Protein AF-A0A1J3FCZ7-F1 (afdb_monomer)

Structure (mmCIF, N/CA/C/O backbone):
data_AF-A0A1J3FCZ7-F1
#
_entry.id   AF-A0A1J3FCZ7-F1
#
loop_
_atom_site.group_PDB
_atom_site.id
_atom_site.type_symbol
_atom_site.label_atom_id
_atom_site.label_alt_id
_atom_site.label_comp_id
_atom_site.label_asym_id
_atom_site.label_entity_id
_atom_site.label_seq_id
_atom_site.pdbx_PDB_ins_code
_atom_site.Cartn_x
_atom_site.Cartn_y
_atom_site.Cartn_z
_atom_site.occupancy
_atom_site.B_iso_or_equiv
_atom_site.auth_seq_id
_atom_site.auth_comp_id
_atom_site.auth_asym_id
_atom_site.auth_atom_id
_atom_site.pdbx_PDB_model_num
ATOM 1 N N . LYS A 1 1 ? -9.840 -7.816 11.294 1.00 91.00 1 LYS A N 1
ATOM 2 C CA . LYS A 1 1 ? -11.192 -7.826 11.905 1.00 91.00 1 LYS A CA 1
ATOM 3 C C . LYS A 1 1 ? -12.122 -6.969 11.067 1.00 91.00 1 LYS A C 1
ATOM 5 O O . LYS A 1 1 ? -11.729 -5.877 10.659 1.00 91.00 1 LYS A O 1
ATOM 10 N N . ARG A 1 2 ? -13.340 -7.447 10.822 1.00 94.62 2 ARG A N 1
ATOM 11 C CA . ARG A 1 2 ? -14.373 -6.713 10.089 1.00 94.62 2 ARG A CA 1
ATOM 12 C C . ARG A 1 2 ? -14.641 -5.355 10.739 1.00 94.62 2 ARG A C 1
ATOM 14 O O . ARG A 1 2 ? -14.747 -5.248 11.956 1.00 94.62 2 ARG A O 1
ATOM 21 N N . GLY A 1 3 ? -14.791 -4.327 9.912 1.00 92.62 3 GLY A N 1
ATOM 22 C CA . GLY A 1 3 ? -15.135 -2.969 10.323 1.00 92.62 3 GLY A CA 1
ATOM 23 C C . GLY A 1 3 ? -13.942 -2.078 10.672 1.00 92.62 3 GLY A C 1
ATOM 24 O O . GLY A 1 3 ? -14.125 -0.861 10.710 1.00 92.62 3 GLY A O 1
ATOM 25 N N . LEU A 1 4 ? -12.746 -2.643 10.867 1.00 93.19 4 LEU A N 1
ATOM 26 C CA . LEU A 1 4 ? -11.528 -1.880 11.151 1.00 93.19 4 LEU A CA 1
ATOM 27 C C . LEU A 1 4 ? -10.845 -1.401 9.866 1.00 93.19 4 LEU A C 1
ATOM 29 O O . LEU A 1 4 ? -11.072 -1.945 8.782 1.00 93.19 4 LEU A O 1
ATOM 33 N N . VAL A 1 5 ? -10.022 -0.362 10.004 1.00 93.94 5 VAL A N 1
ATOM 34 C CA . VAL A 1 5 ? -9.218 0.196 8.914 1.00 93.94 5 VAL A CA 1
ATOM 35 C C . VAL A 1 5 ? -7.808 -0.365 9.012 1.00 93.94 5 VAL A C 1
ATOM 37 O O . VAL A 1 5 ? -7.207 -0.381 10.083 1.00 93.94 5 VAL A O 1
ATOM 40 N N . TYR A 1 6 ? -7.284 -0.816 7.883 1.00 95.50 6 TYR A N 1
ATOM 41 C CA . TYR A 1 6 ? -5.922 -1.306 7.745 1.00 95.50 6 TYR A CA 1
ATOM 42 C C . TYR A 1 6 ? -5.199 -0.475 6.693 1.00 95.50 6 TYR A C 1
ATOM 44 O O . TYR A 1 6 ? -5.822 0.056 5.778 1.00 95.50 6 TYR A O 1
ATOM 52 N N . SER A 1 7 ? -3.884 -0.384 6.825 1.00 95.81 7 SER A N 1
ATOM 53 C CA . SER A 1 7 ? -2.981 0.115 5.790 1.00 95.81 7 SER A CA 1
ATOM 54 C C . SER A 1 7 ? -2.099 -1.012 5.291 1.00 95.81 7 SER A C 1
ATOM 56 O O . SER A 1 7 ? -1.665 -1.848 6.084 1.00 95.81 7 SER A O 1
ATOM 58 N N . ILE A 1 8 ? -1.848 -1.018 3.988 1.00 97.06 8 ILE A N 1
ATOM 59 C CA . ILE A 1 8 ? -0.839 -1.846 3.337 1.00 97.06 8 ILE A CA 1
ATOM 60 C C . ILE A 1 8 ? 0.287 -0.907 2.924 1.00 97.06 8 ILE A C 1
ATOM 62 O O . ILE A 1 8 ? 0.044 0.010 2.137 1.00 97.06 8 ILE A O 1
ATOM 66 N N . THR A 1 9 ? 1.481 -1.136 3.461 1.00 97.38 9 THR A N 1
ATOM 67 C CA . THR A 1 9 ? 2.718 -0.474 3.037 1.00 97.38 9 THR A CA 1
ATOM 68 C C . THR A 1 9 ? 3.517 -1.446 2.183 1.00 97.38 9 THR A C 1
ATOM 70 O O . THR A 1 9 ? 3.594 -2.623 2.532 1.00 97.38 9 THR A O 1
ATOM 73 N N . PHE A 1 10 ? 4.097 -0.981 1.084 1.00 96.56 10 PHE A N 1
ATOM 74 C CA . PHE A 1 10 ? 4.987 -1.788 0.254 1.00 96.56 10 PHE A CA 1
ATOM 75 C C . PHE A 1 10 ? 5.923 -0.906 -0.571 1.00 96.56 10 PHE A C 1
ATOM 77 O O . PHE A 1 10 ? 5.581 0.230 -0.911 1.00 96.56 10 PHE A O 1
ATOM 84 N N . GLY A 1 11 ? 7.091 -1.453 -0.892 1.00 95.31 11 GLY A N 1
ATOM 85 C CA . GLY A 1 11 ? 7.991 -0.923 -1.903 1.00 95.31 11 GLY A CA 1
ATOM 86 C C . GLY A 1 11 ? 7.631 -1.480 -3.279 1.00 95.31 11 GLY A C 1
ATOM 87 O O . GLY A 1 11 ? 7.214 -2.636 -3.392 1.00 95.31 11 GLY A O 1
ATOM 88 N N . ALA A 1 12 ? 7.786 -0.669 -4.322 1.00 95.38 12 ALA A N 1
ATOM 89 C CA . ALA A 1 12 ? 7.583 -1.084 -5.701 1.00 95.38 12 ALA A CA 1
ATOM 90 C C . ALA A 1 12 ? 8.659 -0.510 -6.630 1.00 95.38 12 ALA A C 1
ATOM 92 O O . ALA A 1 12 ? 9.034 0.658 -6.533 1.00 95.38 12 ALA A O 1
ATOM 93 N N . THR A 1 13 ? 9.122 -1.331 -7.566 1.00 95.06 13 THR A N 1
ATOM 94 C CA . THR A 1 13 ? 9.941 -0.902 -8.708 1.00 95.06 13 THR A CA 1
ATOM 95 C C . THR A 1 13 ? 9.413 -1.543 -9.980 1.00 95.06 13 THR A C 1
ATOM 97 O O . THR A 1 13 ? 8.754 -2.579 -9.929 1.00 95.06 13 THR A O 1
ATOM 100 N N . ARG A 1 14 ? 9.682 -0.923 -11.126 1.00 92.88 14 ARG A N 1
ATOM 101 C CA . ARG A 1 14 ? 9.416 -1.503 -12.447 1.00 92.88 14 ARG A CA 1
ATOM 102 C C . ARG A 1 14 ? 10.696 -2.083 -13.023 1.00 92.88 14 ARG A C 1
ATOM 104 O O . ARG A 1 14 ? 11.774 -1.520 -12.838 1.00 92.88 14 ARG A O 1
ATOM 111 N N . THR A 1 15 ? 10.611 -3.201 -13.728 1.00 91.44 15 THR A N 1
ATOM 112 C CA . THR A 1 15 ? 11.802 -3.810 -14.345 1.00 91.44 15 THR A CA 1
ATOM 113 C C . THR A 1 15 ? 12.210 -3.138 -15.651 1.00 91.44 15 THR A C 1
ATOM 115 O O . THR A 1 15 ? 13.348 -3.304 -16.086 1.00 91.44 15 THR A O 1
ATOM 118 N N . CYS A 1 16 ? 11.304 -2.392 -16.285 1.00 87.69 16 CYS A N 1
ATOM 119 C CA . CYS A 1 16 ? 11.497 -1.831 -17.617 1.00 87.69 16 CYS A CA 1
ATOM 120 C C . CYS A 1 16 ? 11.221 -0.318 -17.655 1.00 87.69 16 CYS A C 1
ATOM 122 O O . CYS A 1 16 ? 10.703 0.267 -16.706 1.00 87.69 16 CYS A O 1
ATOM 124 N N . ALA A 1 17 ? 11.620 0.343 -18.746 1.00 84.06 17 ALA A N 1
ATOM 125 C CA . ALA A 1 17 ? 11.560 1.803 -18.871 1.00 84.06 17 ALA A CA 1
ATOM 126 C C . ALA A 1 17 ? 10.169 2.352 -19.250 1.00 84.06 17 ALA A C 1
ATOM 128 O O . ALA A 1 17 ? 9.970 3.568 -19.214 1.00 84.06 17 ALA A O 1
ATOM 129 N N . GLN A 1 18 ? 9.217 1.490 -19.622 1.00 83.31 18 GLN A N 1
ATOM 130 C CA . GLN A 1 18 ? 7.836 1.884 -19.916 1.00 83.31 18 GLN A CA 1
ATOM 131 C C . GLN A 1 18 ? 7.055 2.171 -18.636 1.00 83.31 18 GLN A C 1
ATOM 133 O O . GLN A 1 18 ? 7.374 1.628 -17.578 1.00 83.31 18 GLN A O 1
ATOM 138 N N . ASP A 1 19 ? 6.034 3.019 -18.728 1.00 85.00 19 ASP A N 1
ATOM 139 C CA . ASP A 1 19 ? 5.155 3.297 -17.595 1.00 85.00 19 ASP A CA 1
ATOM 140 C C . ASP A 1 19 ? 4.487 2.005 -17.119 1.00 85.00 19 ASP A C 1
ATOM 142 O O . ASP A 1 19 ? 3.887 1.256 -17.895 1.00 85.00 19 ASP A O 1
ATOM 146 N N . GLU A 1 20 ? 4.602 1.744 -15.822 1.00 88.94 20 GLU A N 1
ATOM 147 C CA . GLU A 1 20 ? 3.984 0.592 -15.189 1.00 88.94 20 GLU A CA 1
ATOM 148 C C . GLU A 1 20 ? 3.083 1.057 -14.060 1.00 88.94 20 GLU A C 1
ATOM 150 O O . GLU A 1 20 ? 3.423 1.957 -13.297 1.00 88.94 20 GLU A O 1
ATOM 155 N N . ASN A 1 21 ? 1.936 0.399 -13.941 1.00 92.38 21 ASN A N 1
ATOM 156 C CA . ASN A 1 21 ? 1.024 0.579 -12.829 1.00 92.38 21 ASN A CA 1
ATOM 157 C C . ASN A 1 21 ? 0.885 -0.740 -12.083 1.00 92.38 21 ASN A C 1
ATOM 159 O O . ASN A 1 21 ? 0.963 -1.823 -12.668 1.00 92.38 21 ASN A O 1
ATOM 163 N N . ILE A 1 22 ? 0.566 -0.647 -10.800 1.00 94.88 22 ILE A N 1
ATOM 164 C CA . ILE A 1 22 ? 0.098 -1.778 -10.021 1.00 94.88 22 ILE A CA 1
ATOM 165 C C . ILE A 1 22 ? -1.277 -1.498 -9.441 1.00 94.88 22 ILE A C 1
ATOM 167 O O . ILE A 1 22 ? -1.532 -0.463 -8.823 1.00 94.88 22 ILE A O 1
ATOM 171 N N . LYS A 1 23 ? -2.182 -2.460 -9.614 1.00 96.56 23 LYS A N 1
ATOM 172 C CA . LYS A 1 23 ? -3.494 -2.417 -8.986 1.00 96.56 23 LYS A CA 1
ATOM 173 C C . LYS A 1 23 ? -3.443 -3.148 -7.654 1.00 96.56 23 LYS A C 1
ATOM 175 O O . LYS A 1 23 ? -3.248 -4.361 -7.611 1.00 96.56 23 LYS A O 1
ATOM 180 N N . VAL A 1 24 ? -3.672 -2.419 -6.570 1.00 97.69 24 VAL A N 1
ATOM 181 C CA . VAL A 1 24 ? -3.855 -2.985 -5.233 1.00 97.69 24 VAL A CA 1
ATOM 182 C C . VAL A 1 24 ? -5.347 -3.068 -4.929 1.00 97.69 24 VAL A C 1
ATOM 184 O O . VAL A 1 24 ? -6.110 -2.144 -5.214 1.00 97.69 24 VAL A O 1
ATOM 187 N N . SER A 1 25 ? -5.807 -4.203 -4.406 1.00 98.00 25 SER A N 1
ATOM 188 C CA . SER A 1 25 ? -7.235 -4.411 -4.167 1.00 98.00 25 SER A CA 1
ATOM 189 C C . SER A 1 25 ? -7.543 -5.331 -2.995 1.00 98.00 25 SER A C 1
ATOM 191 O O . SER A 1 25 ? -6.783 -6.238 -2.655 1.00 98.00 25 SER A O 1
ATOM 193 N N . VAL A 1 26 ? -8.712 -5.095 -2.411 1.00 97.56 26 VAL A N 1
ATOM 194 C CA . VAL A 1 26 ? -9.432 -5.974 -1.487 1.00 97.56 26 VAL A CA 1
ATOM 195 C C . VAL A 1 26 ? -10.889 -6.078 -1.972 1.00 97.56 26 VAL A C 1
ATOM 197 O O . VAL A 1 26 ? -11.303 -5.296 -2.831 1.00 97.56 26 VAL A O 1
ATOM 200 N N . PRO A 1 27 ? -11.722 -7.002 -1.461 1.00 95.94 27 PRO A N 1
ATOM 201 C CA . PRO A 1 27 ? -13.127 -7.071 -1.859 1.00 95.94 27 PRO A CA 1
ATOM 202 C C . PRO A 1 27 ? -13.851 -5.718 -1.709 1.00 95.94 27 PRO A C 1
ATOM 204 O O . PRO A 1 27 ? -13.992 -5.192 -0.603 1.00 95.94 27 PRO A O 1
ATOM 207 N N . GLY A 1 28 ? -14.301 -5.157 -2.837 1.00 95.75 28 GLY A N 1
ATOM 208 C CA . GLY A 1 28 ? -15.052 -3.897 -2.910 1.00 95.75 28 GLY A CA 1
ATOM 209 C C . GLY A 1 28 ? -14.226 -2.603 -2.875 1.00 95.75 28 GLY A C 1
ATOM 210 O O . GLY A 1 28 ? -14.819 -1.533 -2.951 1.00 95.75 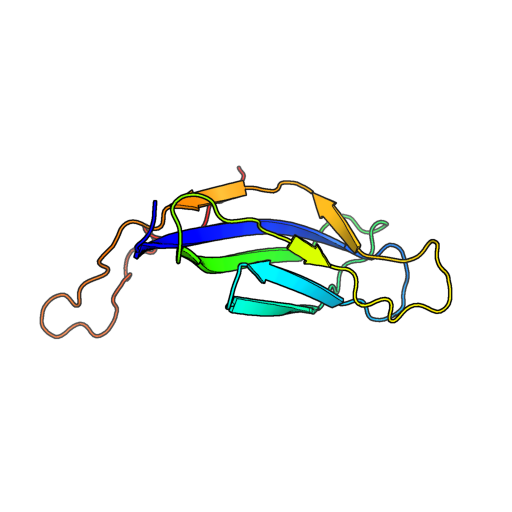28 GLY A O 1
ATOM 211 N N . GLN A 1 29 ? -12.894 -2.664 -2.766 1.00 97.50 29 GLN A N 1
ATOM 212 C CA . GLN A 1 29 ? -12.014 -1.485 -2.771 1.00 97.50 29 GLN A CA 1
ATOM 213 C C . GLN A 1 29 ? -10.760 -1.779 -3.599 1.00 97.50 29 GLN A C 1
ATOM 215 O O . GLN A 1 29 ? -10.108 -2.802 -3.403 1.00 97.50 29 GLN A O 1
ATOM 220 N N . ALA A 1 30 ? -10.394 -0.884 -4.509 1.00 97.56 30 ALA A N 1
ATOM 221 C CA . ALA A 1 30 ? -9.174 -1.009 -5.295 1.00 97.56 30 ALA A CA 1
ATOM 222 C C . ALA A 1 30 ? -8.588 0.368 -5.584 1.00 97.56 30 ALA A C 1
ATOM 224 O O . ALA A 1 30 ? -9.324 1.353 -5.620 1.00 97.56 30 ALA A O 1
ATOM 225 N N . ASN A 1 31 ? -7.283 0.411 -5.816 1.00 96.88 31 ASN A N 1
ATOM 226 C CA . ASN A 1 31 ? -6.601 1.579 -6.336 1.00 96.88 31 ASN A CA 1
ATOM 227 C C . ASN A 1 31 ? -5.546 1.153 -7.356 1.00 96.88 31 ASN A C 1
ATOM 229 O O . ASN A 1 31 ? -5.004 0.050 -7.269 1.00 96.88 31 ASN A O 1
ATOM 233 N N . GLU A 1 32 ? -5.264 2.028 -8.309 1.00 95.81 32 GLU A N 1
ATOM 234 C CA . GLU A 1 32 ? -4.190 1.853 -9.280 1.00 95.81 32 GLU A CA 1
ATOM 235 C C . GLU A 1 32 ? -3.102 2.878 -8.974 1.00 95.81 32 GLU A C 1
ATOM 237 O O . GLU A 1 32 ? -3.389 4.060 -8.782 1.00 95.81 32 GLU A O 1
ATOM 242 N N . LEU A 1 33 ? -1.873 2.396 -8.825 1.00 95.06 33 LEU A N 1
ATOM 243 C CA . LEU A 1 33 ? -0.730 3.178 -8.379 1.00 95.06 33 LEU A CA 1
ATOM 244 C C . LEU A 1 33 ? 0.333 3.139 -9.479 1.00 95.06 33 LEU A C 1
ATOM 246 O O . LEU A 1 33 ? 0.707 2.034 -9.883 1.00 95.06 33 LEU A O 1
ATOM 250 N N . PRO A 1 34 ? 0.800 4.295 -9.979 1.00 94.12 34 PRO A N 1
ATOM 251 C CA . PRO A 1 34 ? 1.906 4.323 -10.928 1.00 94.12 34 PRO A CA 1
ATOM 252 C C . PRO A 1 34 ? 3.188 3.844 -10.253 1.00 94.12 34 PRO A C 1
ATOM 254 O O . PRO A 1 34 ? 3.307 3.943 -9.041 1.00 94.12 34 PRO A O 1
ATOM 257 N N . ILE A 1 35 ? 4.144 3.334 -11.021 1.00 93.81 35 ILE A N 1
ATOM 258 C CA . ILE A 1 35 ? 5.483 2.984 -10.547 1.00 93.81 35 ILE A CA 1
ATOM 259 C C . ILE A 1 35 ? 6.490 3.742 -11.400 1.00 93.81 35 ILE A C 1
ATOM 261 O O . ILE A 1 35 ? 6.581 3.547 -12.611 1.00 93.81 35 ILE A O 1
ATOM 265 N N . GLN A 1 36 ? 7.245 4.628 -10.765 1.00 91.00 36 GLN A N 1
ATOM 266 C CA . GLN A 1 36 ? 8.167 5.537 -11.438 1.00 91.00 36 GLN A CA 1
ATOM 267 C C . GLN A 1 36 ? 9.591 4.978 -11.444 1.00 91.00 36 GLN A C 1
ATOM 269 O O . GLN A 1 36 ? 10.298 5.078 -12.455 1.00 91.00 36 GLN A O 1
ATOM 274 N N . THR A 1 37 ? 9.995 4.343 -10.345 1.00 91.69 37 THR A N 1
ATOM 275 C CA . THR A 1 37 ? 11.376 3.906 -10.119 1.00 91.69 37 THR A CA 1
ATOM 276 C C . THR A 1 37 ? 11.696 2.572 -10.800 1.00 91.69 37 THR A C 1
ATOM 278 O O . THR A 1 37 ? 11.004 1.574 -10.598 1.00 91.69 37 THR A O 1
ATOM 281 N N . VAL A 1 38 ? 12.763 2.540 -11.607 1.00 91.75 38 VAL A N 1
ATOM 282 C CA . VAL A 1 38 ? 13.244 1.333 -12.309 1.00 91.75 38 VAL A CA 1
ATOM 283 C C . VAL A 1 38 ? 14.184 0.527 -11.401 1.00 91.75 38 VAL A C 1
ATOM 285 O O . VAL A 1 38 ? 15.043 1.111 -10.749 1.00 91.75 38 VAL A O 1
ATOM 288 N N . PHE A 1 39 ? 14.082 -0.804 -11.389 1.00 82.81 39 PHE A N 1
ATOM 289 C CA . PHE A 1 39 ? 14.822 -1.720 -10.497 1.00 82.81 39 PHE A CA 1
ATOM 290 C C . PHE A 1 39 ? 16.362 -1.591 -10.533 1.00 82.81 39 PHE A C 1
ATOM 292 O O . PHE A 1 39 ? 17.039 -1.997 -9.598 1.00 82.81 39 PHE A O 1
ATOM 299 N N . SER A 1 40 ? 16.944 -1.000 -11.577 1.00 80.06 40 SER A N 1
ATOM 300 C CA . SER A 1 40 ? 18.390 -0.743 -11.663 1.00 80.06 40 SER A CA 1
ATOM 301 C C . SER A 1 40 ? 18.845 0.555 -10.985 1.00 80.06 40 SER A C 1
ATOM 303 O O . SER A 1 40 ? 20.012 0.923 -11.110 1.00 80.06 40 SER A O 1
ATOM 305 N N . SER A 1 41 ? 17.929 1.306 -10.377 1.00 70.19 41 SER A N 1
ATOM 306 C CA . SER A 1 41 ? 18.235 2.554 -9.677 1.00 70.19 41 SER A CA 1
ATOM 307 C C . SER A 1 41 ? 18.408 2.313 -8.179 1.00 70.19 41 SER A C 1
ATOM 309 O O . SER A 1 41 ? 17.825 1.383 -7.624 1.00 70.19 41 SER A O 1
ATOM 311 N N . ASP A 1 42 ? 19.209 3.153 -7.521 1.00 70.25 42 ASP A N 1
ATOM 312 C CA . ASP A 1 42 ? 19.384 3.125 -6.067 1.00 70.25 42 ASP A CA 1
ATOM 313 C C . ASP A 1 42 ? 18.106 3.652 -5.376 1.00 70.25 42 ASP A C 1
ATOM 315 O O . ASP A 1 42 ? 18.060 4.788 -4.904 1.00 70.25 42 ASP A O 1
ATOM 319 N N . GLY A 1 43 ? 17.027 2.860 -5.372 1.00 80.69 43 GLY A N 1
ATOM 320 C CA . GLY A 1 43 ? 15.767 3.216 -4.719 1.00 80.69 43 GLY A CA 1
ATOM 321 C C . GLY A 1 43 ? 14.545 2.411 -5.168 1.00 80.69 43 GLY A C 1
ATOM 322 O O . GLY A 1 43 ? 14.614 1.528 -6.019 1.00 80.69 43 GLY A O 1
ATOM 323 N N . GLY A 1 44 ? 13.395 2.746 -4.582 1.00 87.81 44 GLY A N 1
ATOM 324 C CA . GLY A 1 44 ? 12.088 2.214 -4.955 1.00 87.81 44 GLY A CA 1
ATOM 325 C C . GLY A 1 44 ? 10.967 3.149 -4.518 1.00 87.81 44 GLY A C 1
ATOM 326 O O . GLY A 1 44 ? 11.110 3.900 -3.549 1.00 87.81 44 GLY A O 1
ATOM 327 N N . ASP A 1 45 ? 9.840 3.100 -5.220 1.00 93.44 45 ASP A N 1
ATOM 328 C CA . ASP A 1 45 ? 8.655 3.839 -4.805 1.00 93.44 45 ASP A CA 1
ATOM 329 C C . ASP A 1 45 ? 8.104 3.211 -3.524 1.00 93.44 45 ASP A C 1
ATOM 331 O O . ASP A 1 45 ? 7.993 1.990 -3.419 1.00 93.44 45 ASP A O 1
ATOM 335 N N . THR A 1 46 ? 7.717 4.036 -2.554 1.00 94.25 46 THR A N 1
ATOM 336 C CA . THR A 1 46 ? 7.066 3.558 -1.330 1.00 94.25 46 THR A CA 1
ATOM 337 C C . THR A 1 46 ? 5.606 3.973 -1.329 1.00 94.25 46 THR A C 1
ATOM 339 O O . THR A 1 46 ? 5.285 5.161 -1.357 1.00 94.25 46 THR A O 1
ATOM 342 N N . TYR A 1 47 ? 4.714 2.988 -1.250 1.00 95.94 47 TYR A N 1
ATOM 343 C CA . TYR A 1 47 ? 3.274 3.203 -1.227 1.00 95.94 47 TYR A CA 1
ATOM 344 C C . TYR A 1 47 ? 2.673 2.812 0.114 1.00 95.94 47 TYR A C 1
ATOM 346 O O . TYR A 1 47 ? 3.066 1.828 0.738 1.00 95.94 47 TYR A O 1
ATOM 354 N N . ALA A 1 48 ? 1.657 3.570 0.522 1.00 95.69 48 ALA A N 1
ATOM 355 C CA . ALA A 1 48 ? 0.771 3.226 1.619 1.00 95.69 48 ALA A CA 1
ATOM 356 C C . ALA A 1 48 ? -0.683 3.414 1.179 1.00 95.69 48 ALA A C 1
A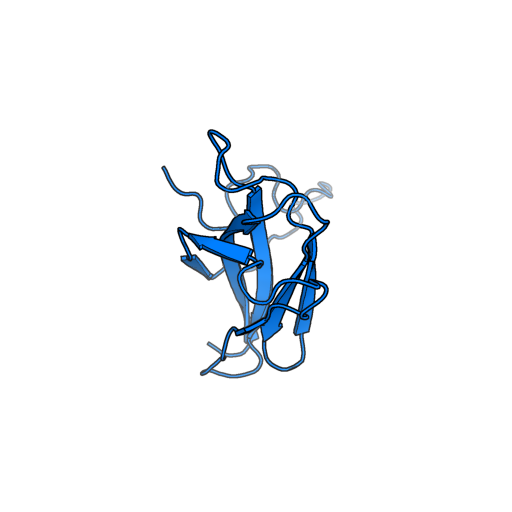TOM 358 O O . ALA A 1 48 ? -1.104 4.520 0.841 1.00 95.69 48 ALA A O 1
ATOM 359 N N . TRP A 1 49 ? -1.463 2.335 1.201 1.00 96.62 49 TRP A N 1
ATOM 360 C CA . TRP A 1 49 ? -2.877 2.358 0.831 1.00 96.62 49 TRP A CA 1
ATOM 361 C C . TRP A 1 49 ? -3.746 1.829 1.968 1.00 96.62 49 TRP A C 1
ATOM 363 O O . TRP A 1 49 ? -3.490 0.754 2.512 1.00 96.62 49 TRP A O 1
ATOM 373 N N . ALA A 1 50 ? -4.774 2.592 2.341 1.00 95.06 50 ALA A N 1
ATOM 374 C CA . ALA A 1 50 ? -5.687 2.236 3.418 1.00 95.06 50 ALA A CA 1
ATOM 375 C C . ALA A 1 50 ? -7.006 1.668 2.882 1.00 95.06 50 ALA A C 1
ATOM 377 O O . ALA A 1 50 ? -7.568 2.182 1.917 1.00 95.06 50 ALA A O 1
ATOM 378 N N . PHE A 1 51 ? -7.530 0.644 3.555 1.00 95.62 51 PHE A N 1
ATOM 379 C CA . PHE A 1 51 ? -8.818 0.032 3.245 1.00 95.62 51 PHE A CA 1
ATOM 380 C C . PHE A 1 51 ? -9.586 -0.316 4.523 1.00 95.62 51 PHE A C 1
ATOM 382 O O . PHE A 1 51 ? -9.006 -0.600 5.574 1.00 95.62 51 PHE A O 1
ATOM 389 N N . LYS A 1 52 ? -10.919 -0.336 4.437 1.00 95.25 52 LYS A N 1
ATOM 390 C CA . LYS A 1 52 ? -11.779 -0.842 5.516 1.00 95.25 52 LYS A CA 1
ATOM 391 C C . LYS A 1 52 ? -12.070 -2.324 5.299 1.00 95.25 52 LYS A C 1
ATOM 393 O O . LYS A 1 52 ? -12.579 -2.699 4.246 1.00 95.25 52 LYS A O 1
ATOM 398 N N . ALA A 1 53 ? -11.793 -3.173 6.284 1.00 95.75 53 ALA A N 1
ATOM 399 C CA . ALA A 1 53 ? -12.063 -4.605 6.183 1.00 95.75 53 ALA A CA 1
ATOM 400 C C . ALA A 1 53 ? -13.578 -4.888 6.205 1.00 95.75 53 ALA A C 1
ATOM 402 O O . ALA A 1 53 ? -14.270 -4.553 7.169 1.00 95.75 53 ALA A O 1
ATOM 403 N N . THR A 1 54 ? -14.102 -5.529 5.159 1.00 95.31 54 THR A N 1
ATOM 404 C CA . THR A 1 54 ? -15.526 -5.908 5.040 1.00 95.31 54 THR A CA 1
ATOM 405 C C . THR A 1 54 ? -15.835 -7.277 5.659 1.00 95.31 54 THR A C 1
ATOM 407 O O . THR A 1 54 ? -16.988 -7.574 5.973 1.00 95.31 54 THR A O 1
ATOM 410 N N . SER A 1 55 ? -14.804 -8.082 5.912 1.00 96.44 55 SER A N 1
ATOM 411 C CA . SER A 1 55 ? -14.851 -9.423 6.502 1.00 96.44 55 SER A CA 1
ATOM 412 C C . SER A 1 55 ? -13.685 -9.622 7.477 1.00 96.44 55 SER A C 1
ATOM 414 O O . SER A 1 55 ? -12.749 -8.822 7.525 1.00 96.44 55 SER A O 1
ATOM 416 N N . ASP A 1 56 ? -13.736 -10.686 8.281 1.00 95.56 56 ASP A N 1
ATOM 417 C CA . ASP A 1 56 ? -12.624 -11.041 9.175 1.00 95.56 56 ASP A CA 1
ATOM 418 C C . ASP A 1 56 ? -11.431 -11.648 8.429 1.00 95.56 56 ASP A C 1
ATOM 420 O O . ASP A 1 56 ? -10.296 -11.497 8.877 1.00 95.56 56 ASP A O 1
ATOM 424 N N . LEU A 1 57 ? -11.682 -12.240 7.259 1.00 95.62 57 LEU A N 1
ATOM 425 C CA . LEU A 1 57 ? -10.673 -12.685 6.304 1.00 95.62 57 LEU A CA 1
ATOM 426 C C . LEU A 1 57 ? -10.730 -11.805 5.055 1.00 95.62 57 LEU A C 1
ATOM 428 O O . LEU A 1 57 ? -11.732 -11.822 4.340 1.00 95.62 57 LEU A O 1
ATOM 432 N N . VAL A 1 58 ? -9.660 -11.065 4.777 1.00 95.69 58 VAL A N 1
ATOM 433 C CA . VAL A 1 58 ? -9.545 -10.199 3.599 1.00 95.69 58 VAL A CA 1
ATOM 434 C C . VAL A 1 58 ? -8.375 -10.672 2.748 1.00 95.69 58 VAL A C 1
ATOM 436 O O . VAL A 1 58 ? -7.251 -10.761 3.235 1.00 95.69 58 VAL A O 1
ATOM 439 N N . LYS A 1 59 ? -8.630 -10.950 1.466 1.00 96.62 59 LYS A N 1
ATOM 440 C CA . LYS A 1 59 ? -7.573 -11.209 0.487 1.00 96.62 59 LYS A CA 1
ATOM 441 C C . LYS A 1 59 ? -7.112 -9.884 -0.113 1.00 96.62 59 LYS A C 1
ATOM 443 O O . LYS A 1 59 ? -7.881 -9.234 -0.819 1.00 96.62 59 LYS A O 1
ATOM 448 N N . VAL A 1 60 ? -5.863 -9.520 0.150 1.00 97.00 60 VAL A N 1
ATOM 449 C CA . VAL A 1 60 ? -5.174 -8.430 -0.548 1.00 97.00 60 VAL A CA 1
ATOM 450 C C . VAL A 1 60 ? -4.609 -8.986 -1.850 1.00 97.00 60 VAL A C 1
ATOM 452 O O . VAL A 1 60 ? -3.980 -10.042 -1.850 1.00 97.00 60 VAL A O 1
ATOM 455 N N . THR A 1 61 ? -4.867 -8.307 -2.963 1.00 97.81 61 THR A N 1
ATOM 456 C CA . THR A 1 61 ? -4.365 -8.698 -4.282 1.00 97.81 61 THR A CA 1
ATOM 457 C C . THR A 1 61 ? -3.604 -7.539 -4.897 1.00 97.81 61 THR A C 1
ATOM 459 O O . THR A 1 61 ? -4.176 -6.471 -5.121 1.00 97.81 61 THR A O 1
ATOM 462 N N . PHE A 1 62 ? -2.335 -7.789 -5.193 1.00 97.44 62 PHE A N 1
ATOM 463 C CA . PHE A 1 62 ? -1.528 -6.989 -6.097 1.00 97.44 62 PHE A CA 1
ATOM 464 C C . PHE A 1 62 ? -1.668 -7.579 -7.497 1.00 97.44 62 PHE A C 1
ATOM 466 O O . PHE A 1 62 ? -1.481 -8.780 -7.688 1.00 97.44 62 PHE A O 1
ATOM 473 N N . HIS A 1 63 ? -2.058 -6.757 -8.459 1.00 95.38 63 HIS A N 1
ATOM 474 C CA . HIS A 1 63 ? -2.328 -7.185 -9.820 1.00 95.38 63 HIS A CA 1
ATOM 475 C C . HIS A 1 63 ? -1.546 -6.308 -10.791 1.00 95.38 63 HIS A C 1
ATOM 477 O O . HIS A 1 63 ? -1.722 -5.089 -10.794 1.00 95.38 63 HIS A O 1
ATOM 483 N N . ASN A 1 64 ? -0.702 -6.938 -11.611 1.00 92.69 64 ASN A N 1
ATOM 484 C CA . ASN A 1 64 ? -0.135 -6.301 -12.792 1.00 92.69 64 ASN A CA 1
ATOM 485 C C . ASN A 1 64 ? -1.234 -6.251 -13.876 1.00 92.69 64 ASN A C 1
ATOM 487 O O . ASN A 1 64 ? -1.656 -7.321 -14.322 1.00 92.69 64 ASN A O 1
ATOM 491 N N . PRO A 1 65 ? -1.705 -5.059 -14.294 1.00 88.06 65 PRO A N 1
ATOM 492 C CA . PRO A 1 65 ? -2.716 -4.919 -15.341 1.00 88.06 65 PRO A CA 1
ATOM 493 C C . PRO A 1 65 ? -2.231 -5.351 -16.737 1.00 88.06 65 PRO A C 1
ATOM 495 O O . PRO A 1 65 ? -3.052 -5.452 -17.644 1.00 88.06 65 PRO A O 1
ATOM 498 N N . GLY A 1 66 ? -0.937 -5.644 -16.916 1.00 78.88 66 GLY A N 1
ATOM 499 C CA . GLY A 1 66 ? -0.398 -6.213 -18.153 1.00 78.88 66 GLY A CA 1
ATOM 500 C C . GLY A 1 66 ? -0.295 -5.199 -19.290 1.00 78.88 66 GLY A C 1
ATOM 501 O O . GLY A 1 66 ? -0.595 -5.527 -20.433 1.00 78.88 66 GLY A O 1
ATOM 502 N N . VAL A 1 67 ? 0.111 -3.965 -18.978 1.00 69.81 67 VAL A N 1
ATOM 503 C CA . VAL A 1 67 ? 0.265 -2.870 -19.961 1.00 69.81 67 VAL A CA 1
ATOM 504 C C . VAL A 1 67 ? 1.503 -3.078 -20.856 1.00 69.81 67 VAL A C 1
ATOM 506 O O . VAL A 1 67 ? 1.708 -2.346 -21.818 1.00 69.81 67 VAL A O 1
ATOM 509 N N . GLN A 1 68 ? 2.33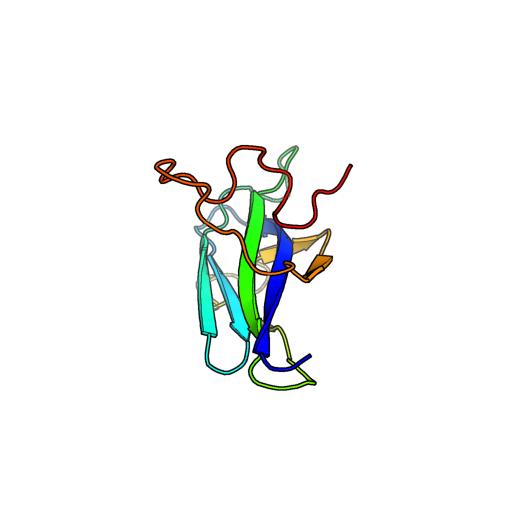9 -4.078 -20.559 1.00 75.62 68 GLN A N 1
ATOM 510 C CA . GLN A 1 68 ? 3.659 -4.254 -21.161 1.00 75.62 68 GLN A CA 1
ATOM 511 C C . GLN A 1 68 ? 3.636 -5.150 -22.413 1.00 75.62 68 GLN A C 1
ATOM 513 O O . GLN A 1 68 ? 2.947 -6.169 -22.454 1.00 75.62 68 GLN A O 1
ATOM 518 N N . GLU A 1 69 ? 4.444 -4.801 -23.421 1.00 76.88 69 GLU A N 1
ATOM 519 C CA . GLU A 1 69 ? 4.657 -5.630 -24.622 1.00 76.88 69 GLU A CA 1
ATOM 520 C C . GLU A 1 69 ? 5.510 -6.875 -24.324 1.00 76.88 69 GLU A C 1
ATOM 522 O O . GLU A 1 69 ? 5.227 -7.969 -24.821 1.00 76.88 69 GLU A O 1
ATOM 527 N N . ASP A 1 70 ? 6.542 -6.716 -23.490 1.00 83.12 70 ASP A N 1
ATOM 528 C CA . ASP A 1 70 ? 7.402 -7.804 -23.028 1.00 83.12 70 ASP A CA 1
ATOM 529 C C . ASP A 1 70 ? 6.841 -8.410 -21.733 1.00 83.12 70 ASP A C 1
ATOM 531 O O . ASP A 1 70 ? 6.650 -7.727 -20.728 1.00 83.12 70 ASP A O 1
ATOM 535 N N . ARG A 1 71 ? 6.605 -9.726 -21.746 1.00 80.81 71 ARG A N 1
ATOM 536 C CA . ARG A 1 71 ? 6.057 -10.487 -20.610 1.00 80.81 71 ARG A CA 1
ATOM 537 C C . ARG A 1 71 ? 7.031 -10.645 -19.444 1.00 80.81 71 ARG A C 1
ATOM 539 O O . ARG A 1 71 ? 6.624 -11.121 -18.388 1.00 80.81 71 ARG A O 1
ATOM 546 N N . THR A 1 72 ? 8.304 -10.324 -19.650 1.00 83.75 72 THR A N 1
ATOM 547 C CA . THR A 1 72 ? 9.312 -10.283 -18.589 1.00 83.75 72 THR A CA 1
ATOM 548 C C . THR A 1 72 ? 9.277 -8.965 -17.817 1.00 83.75 72 THR A C 1
ATOM 550 O O . THR A 1 72 ? 9.820 -8.909 -16.715 1.00 83.75 72 THR A O 1
ATOM 553 N N . CYS A 1 73 ? 8.605 -7.939 -18.354 1.00 87.75 73 CYS A N 1
ATOM 554 C CA . CYS A 1 73 ? 8.421 -6.664 -17.681 1.00 87.75 73 CYS A CA 1
ATOM 555 C C . CYS A 1 73 ? 7.268 -6.706 -16.675 1.00 87.75 73 CYS A C 1
ATOM 557 O O . CYS A 1 73 ? 6.241 -7.359 -16.891 1.00 87.75 73 CYS A O 1
ATOM 559 N N . GLY A 1 74 ? 7.419 -5.972 -15.580 1.00 90.56 74 GLY A N 1
ATOM 560 C CA . GLY A 1 74 ? 6.355 -5.774 -14.619 1.00 90.56 74 GLY A CA 1
ATOM 561 C C . GLY A 1 74 ? 6.844 -5.291 -13.257 1.00 90.56 74 GLY A C 1
ATOM 562 O O . GLY A 1 74 ? 8.047 -5.143 -13.013 1.00 90.56 74 GLY A O 1
ATOM 563 N N . PRO A 1 75 ? 5.890 -5.088 -12.336 1.00 93.81 75 PRO A N 1
ATOM 564 C CA . PRO A 1 75 ? 6.193 -4.579 -11.01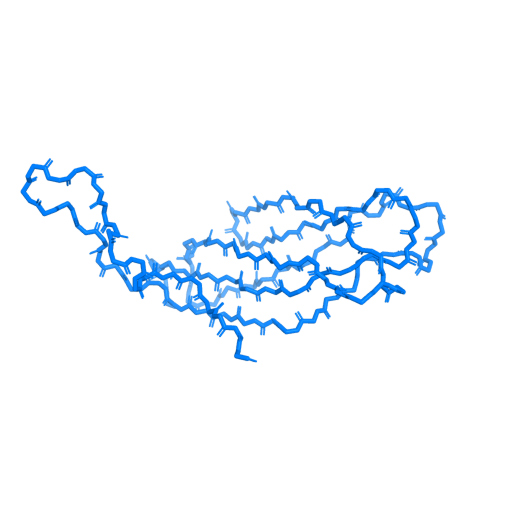8 1.00 93.81 75 PRO A CA 1
ATOM 565 C C . PRO A 1 75 ? 6.908 -5.635 -10.174 1.00 93.81 75 PRO A C 1
ATOM 567 O O . PRO A 1 75 ? 6.437 -6.767 -10.033 1.00 93.81 75 PRO A O 1
ATOM 570 N N . LEU A 1 76 ? 7.997 -5.230 -9.533 1.00 93.06 76 LEU A N 1
ATOM 571 C CA . LEU A 1 76 ? 8.622 -5.937 -8.424 1.00 93.06 76 LEU A CA 1
ATOM 572 C C . LEU A 1 76 ? 8.169 -5.303 -7.117 1.00 93.06 76 LEU A C 1
ATOM 574 O O . LEU A 1 76 ? 8.172 -4.080 -6.977 1.00 93.06 76 LEU A O 1
ATOM 578 N N . LEU A 1 77 ? 7.792 -6.146 -6.161 1.00 94.62 77 LEU A N 1
ATOM 579 C CA . LEU A 1 77 ? 7.345 -5.720 -4.842 1.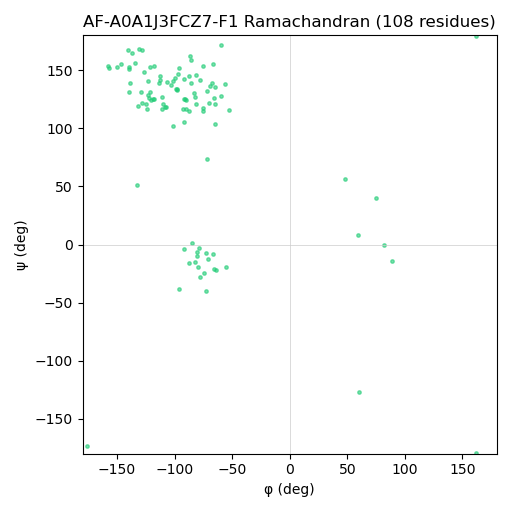00 94.62 77 LEU A CA 1
ATOM 580 C C . LEU A 1 77 ? 8.334 -6.171 -3.786 1.00 94.62 77 LEU A C 1
ATOM 582 O O . LEU A 1 77 ? 8.787 -7.314 -3.808 1.00 94.62 77 LEU A O 1
ATOM 586 N N . ASP A 1 78 ? 8.587 -5.287 -2.833 1.00 91.75 78 ASP A N 1
ATOM 587 C CA . ASP A 1 78 ? 9.400 -5.574 -1.659 1.00 91.75 78 ASP A CA 1
ATOM 588 C C . ASP A 1 78 ? 8.742 -4.990 -0.400 1.00 91.75 78 ASP A C 1
ATOM 590 O O . ASP A 1 78 ? 7.819 -4.173 -0.485 1.00 91.75 78 ASP A O 1
ATOM 594 N N . VAL A 1 79 ? 9.199 -5.431 0.774 1.00 91.50 79 VAL A N 1
ATOM 595 C CA . VAL A 1 79 ? 8.855 -4.879 2.094 1.00 91.50 79 VAL A CA 1
ATOM 596 C C . VAL A 1 79 ? 7.347 -4.677 2.293 1.00 91.50 79 VAL A C 1
ATOM 598 O O . VAL A 1 79 ? 6.860 -3.588 2.585 1.00 91.50 79 VAL A O 1
ATOM 601 N N . VAL A 1 80 ? 6.562 -5.744 2.125 1.00 95.81 80 VAL A N 1
ATOM 602 C CA . VAL A 1 80 ? 5.102 -5.685 2.305 1.00 95.81 80 VAL A CA 1
ATOM 603 C C . VAL A 1 80 ? 4.738 -5.786 3.788 1.00 95.81 80 VAL A C 1
ATOM 605 O O . VAL A 1 80 ? 5.003 -6.796 4.437 1.00 95.81 80 VAL A O 1
ATOM 608 N N . ALA A 1 81 ? 4.058 -4.769 4.315 1.00 96.69 81 ALA A N 1
ATOM 609 C CA . ALA A 1 81 ? 3.516 -4.752 5.671 1.00 96.69 81 ALA A CA 1
ATOM 610 C C . ALA A 1 81 ? 2.025 -4.413 5.683 1.00 96.69 81 ALA A C 1
ATOM 612 O O . ALA A 1 81 ? 1.530 -3.625 4.880 1.00 96.69 81 ALA A O 1
ATOM 613 N N . ILE A 1 82 ? 1.310 -4.980 6.655 1.00 95.69 82 ILE A N 1
ATOM 614 C CA . ILE A 1 82 ? -0.084 -4.642 6.943 1.00 95.69 82 ILE A CA 1
ATOM 615 C C . ILE A 1 82 ? -0.167 -4.175 8.393 1.00 95.69 82 ILE A C 1
ATOM 617 O O . ILE A 1 82 ? 0.253 -4.887 9.303 1.00 95.69 82 ILE A O 1
ATOM 621 N N . LYS A 1 83 ? -0.734 -2.987 8.614 1.00 95.19 83 LYS A N 1
ATOM 622 C CA . LYS A 1 83 ? -0.901 -2.391 9.946 1.00 95.19 83 LYS A CA 1
ATOM 623 C C . LYS A 1 83 ? -2.339 -1.940 10.151 1.00 95.19 83 LYS A C 1
ATOM 625 O O . LYS A 1 83 ? -2.904 -1.241 9.310 1.00 95.19 83 LYS A O 1
ATOM 630 N N . GLU A 1 84 ? -2.922 -2.319 11.283 1.00 94.38 84 GLU A N 1
ATOM 631 C CA . GLU A 1 84 ? -4.202 -1.772 11.734 1.00 94.38 84 GLU A CA 1
ATOM 632 C C . GLU A 1 84 ? -4.048 -0.280 12.057 1.00 94.38 84 GLU A C 1
ATOM 634 O O . GLU A 1 84 ? -3.177 0.106 12.837 1.00 94.38 84 GLU A O 1
ATOM 639 N N . ILE A 1 85 ? -4.894 0.562 11.461 1.00 90.56 85 ILE A N 1
ATOM 640 C CA . ILE A 1 85 ? -4.983 1.980 11.809 1.00 90.56 85 ILE A CA 1
ATOM 641 C C . ILE A 1 85 ? -6.062 2.106 12.879 1.00 90.56 85 ILE A C 1
ATOM 643 O O . ILE A 1 85 ? -7.256 2.009 12.588 1.00 90.56 85 ILE A O 1
ATOM 647 N N . LEU A 1 86 ? -5.632 2.318 14.121 1.00 80.56 86 LEU A N 1
ATOM 648 C CA . LEU A 1 86 ? -6.531 2.447 15.263 1.00 80.56 86 LEU A CA 1
ATOM 649 C C . LEU A 1 86 ? -7.409 3.709 15.123 1.00 80.56 86 LEU A C 1
ATOM 651 O O . LEU A 1 86 ? -6.877 4.819 15.049 1.00 80.56 86 LEU A O 1
ATOM 655 N N . PRO A 1 87 ? -8.749 3.575 15.094 1.00 69.88 87 PRO A N 1
ATOM 656 C CA . PRO A 1 87 ? -9.655 4.713 15.135 1.00 69.88 87 PRO A CA 1
ATOM 657 C C . PRO A 1 87 ? -9.977 5.166 16.577 1.00 69.88 87 PRO A C 1
ATOM 659 O O . PRO A 1 87 ? -9.895 4.359 17.502 1.00 69.88 87 PRO A O 1
ATOM 662 N N . PRO A 1 88 ? -10.485 6.403 16.771 1.00 63.41 88 PRO A N 1
ATOM 663 C CA . PRO A 1 88 ? -10.658 7.453 15.768 1.00 63.41 88 PRO A CA 1
ATOM 664 C C . PRO A 1 88 ? -9.626 8.570 15.937 1.00 63.41 88 PRO A C 1
ATOM 666 O O . PRO A 1 88 ? -9.422 9.079 17.038 1.00 63.41 88 PRO A O 1
ATOM 669 N N . LEU A 1 89 ? -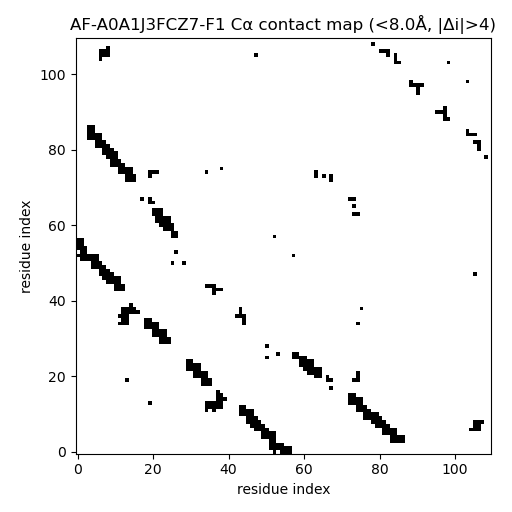9.108 9.056 14.810 1.00 69.06 89 LEU A N 1
ATOM 670 C CA . LEU A 1 89 ? -8.614 10.423 14.737 1.00 69.06 89 LEU A CA 1
ATOM 671 C C . LEU A 1 89 ? -9.807 11.369 14.936 1.00 69.06 89 LEU A C 1
ATOM 673 O O . LEU A 1 89 ? -10.670 11.495 14.060 1.00 69.06 89 LEU A O 1
ATOM 677 N N . ARG A 1 90 ? -9.915 11.959 16.125 1.00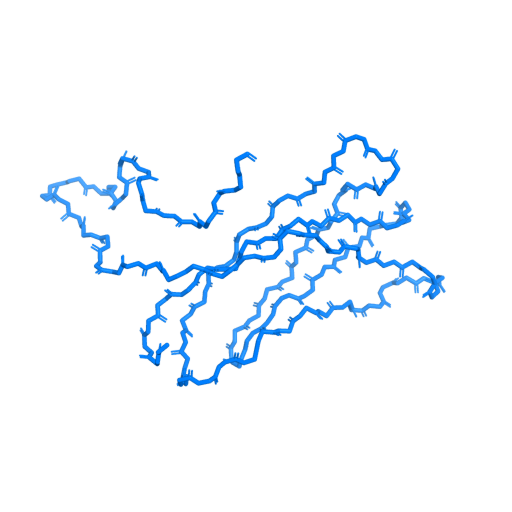 69.94 90 ARG A N 1
ATOM 678 C CA . ARG A 1 90 ? -10.988 12.895 16.481 1.00 69.94 90 ARG A CA 1
ATOM 679 C C . ARG A 1 90 ? -10.491 14.321 16.295 1.00 69.94 90 ARG A C 1
ATOM 681 O O . ARG A 1 90 ? -9.322 14.603 16.529 1.00 69.94 90 ARG A O 1
ATOM 688 N N . TYR A 1 91 ? -11.391 15.218 15.907 1.00 75.62 91 TYR A N 1
ATOM 689 C CA . TYR A 1 91 ? -11.118 16.647 16.019 1.00 75.62 91 TYR A CA 1
ATOM 690 C C . TYR A 1 91 ? -10.980 17.012 17.503 1.00 75.62 91 TYR A C 1
ATOM 692 O O . TYR A 1 91 ? -11.779 16.552 18.324 1.00 75.62 91 TYR A O 1
ATOM 700 N N . SER A 1 92 ? -9.974 17.815 17.849 1.00 75.06 92 SER A N 1
ATOM 701 C CA . SER A 1 92 ? -9.801 18.344 19.203 1.00 75.06 92 SER A CA 1
ATOM 702 C C . SER A 1 92 ? -10.279 19.796 19.247 1.00 75.06 92 SER A C 1
ATOM 704 O O . SER A 1 92 ? -9.570 20.699 18.799 1.00 75.06 92 SER A O 1
ATOM 706 N N . GLY A 1 93 ? -11.482 20.027 19.777 1.00 79.88 93 GLY A N 1
ATOM 707 C CA . GLY A 1 93 ? -12.058 21.373 19.856 1.00 79.88 93 GLY A CA 1
ATOM 708 C C . GLY A 1 93 ? -12.220 22.010 18.472 1.00 79.88 93 GLY A C 1
ATOM 709 O O . GLY A 1 93 ? -12.809 21.402 17.582 1.00 79.88 93 GLY A O 1
ATOM 710 N N . GLU A 1 94 ? -11.677 23.216 18.294 1.00 83.31 94 GLU A N 1
ATOM 711 C CA . GLU A 1 94 ? -11.738 23.983 17.037 1.00 83.31 94 GLU A CA 1
ATOM 712 C C . GLU A 1 94 ? -10.695 23.548 15.988 1.00 83.31 94 GLU A C 1
ATOM 714 O O . GLU A 1 94 ? -10.717 24.022 14.853 1.00 83.31 94 GLU A O 1
ATOM 719 N N . ASN A 1 95 ? -9.770 22.643 16.331 1.00 82.69 95 ASN A N 1
ATOM 720 C CA . ASN A 1 95 ? -8.735 22.206 15.400 1.00 82.69 95 ASN A CA 1
ATOM 721 C C . ASN A 1 95 ? -9.308 21.248 14.343 1.00 82.69 95 ASN A C 1
ATOM 723 O O . ASN A 1 95 ? -9.738 20.135 14.656 1.00 82.69 95 ASN A O 1
ATOM 727 N N . LEU A 1 96 ? -9.249 21.663 13.074 1.00 87.88 96 LEU A N 1
ATOM 728 C CA . LEU A 1 96 ? -9.677 20.872 11.916 1.00 87.88 96 LEU A CA 1
ATOM 729 C C . LEU A 1 96 ? -8.647 19.810 11.485 1.00 87.88 96 LEU A C 1
ATOM 731 O O . LEU A 1 96 ? -8.905 19.029 10.568 1.00 87.88 96 LEU A O 1
ATOM 735 N N . VAL A 1 97 ? -7.485 19.739 12.135 1.00 87.00 97 VAL A N 1
ATOM 736 C CA . VAL A 1 97 ? -6.484 18.697 11.898 1.00 87.00 97 VAL A CA 1
ATOM 737 C C . VAL A 1 97 ? -6.739 17.515 12.828 1.00 87.00 97 VAL A C 1
ATOM 739 O O . VAL A 1 97 ? -6.630 17.608 14.046 1.00 87.00 97 VAL A O 1
ATOM 742 N N . LYS A 1 98 ? -7.046 16.363 12.230 1.00 84.88 98 LYS A N 1
ATOM 743 C CA . LYS A 1 98 ? -7.359 15.117 12.942 1.00 84.88 98 LYS A CA 1
ATOM 744 C C . LYS A 1 98 ? -6.129 14.371 13.482 1.00 84.88 98 LYS A C 1
ATOM 746 O O . LYS A 1 98 ? -6.254 13.642 14.457 1.00 84.88 98 LYS A O 1
ATOM 751 N N . ASN A 1 99 ? -4.969 14.530 12.840 1.00 85.12 99 ASN A N 1
ATOM 752 C CA . ASN A 1 99 ? -3.720 13.809 13.129 1.00 85.12 99 ASN A CA 1
ATOM 753 C C . ASN A 1 99 ? -2.523 14.771 13.205 1.00 85.12 99 ASN A C 1
ATOM 755 O O . ASN A 1 99 ? -1.536 14.596 12.497 1.00 85.12 99 ASN A O 1
ATOM 759 N N . GLY A 1 100 ? -2.636 15.842 13.996 1.00 85.75 100 GLY A N 1
ATOM 760 C CA . GLY A 1 100 ? -1.649 16.933 13.982 1.00 85.75 100 GLY A CA 1
ATOM 761 C C . GLY A 1 100 ? -0.238 16.534 14.424 1.00 85.75 100 GLY A C 1
ATOM 762 O O . GLY A 1 100 ? 0.715 17.208 14.059 1.00 85.75 100 GLY A O 1
ATOM 763 N N . GLY A 1 101 ? -0.109 15.440 15.180 1.00 85.75 101 GLY A N 1
ATOM 764 C CA . GLY A 1 101 ? 1.180 14.892 15.606 1.00 85.75 101 GLY A CA 1
ATOM 765 C C . GLY A 1 101 ? 1.769 13.839 14.666 1.00 85.75 101 GLY A C 1
ATOM 766 O O . GLY A 1 101 ? 2.859 13.368 14.931 1.00 85.75 101 GLY A O 1
ATOM 767 N N . PHE A 1 102 ? 1.071 13.436 13.597 1.00 87.50 102 PHE A N 1
ATOM 768 C CA . PHE A 1 102 ? 1.522 12.399 12.649 1.00 87.50 102 PHE A CA 1
ATOM 769 C C . PHE A 1 102 ? 1.792 11.000 13.246 1.00 87.50 102 PHE A C 1
ATOM 771 O O . PHE A 1 102 ? 2.221 10.100 12.531 1.00 87.50 102 PHE A O 1
ATOM 778 N N . GLU A 1 103 ? 1.452 10.773 14.516 1.00 86.94 103 GLU A N 1
ATOM 779 C CA . GLU A 1 103 ? 1.663 9.506 15.237 1.00 86.94 103 GLU A CA 1
ATOM 780 C C . GLU A 1 103 ? 0.830 8.333 14.690 1.00 86.94 103 GLU A C 1
ATOM 782 O O . GLU A 1 103 ? 1.127 7.158 14.917 1.00 86.94 103 GLU A O 1
ATOM 787 N N . ILE A 1 104 ? -0.255 8.635 13.972 1.00 88.81 104 ILE A N 1
ATOM 788 C CA . ILE A 1 104 ? -1.153 7.628 13.407 1.00 88.81 104 ILE A CA 1
ATOM 789 C C . ILE A 1 104 ? -0.971 7.592 11.898 1.00 88.81 104 ILE A C 1
ATOM 791 O O . ILE A 1 104 ? -1.253 8.553 11.187 1.00 88.81 104 ILE A O 1
ATOM 795 N N . GLY A 1 105 ? -0.545 6.446 11.393 1.00 89.50 105 GLY A N 1
ATOM 796 C CA . GLY A 1 105 ? -0.247 6.287 9.983 1.00 89.50 105 GLY A CA 1
ATOM 797 C C . GLY A 1 105 ? 0.141 4.858 9.627 1.00 89.50 105 GLY A C 1
ATOM 798 O O . GLY A 1 105 ? 0.056 3.962 10.485 1.00 89.50 105 GLY A O 1
ATOM 799 N N . PRO A 1 106 ? 0.560 4.646 8.370 1.00 93.62 106 PRO A N 1
ATOM 800 C CA . PRO A 1 106 ? 1.010 3.349 7.883 1.00 93.62 106 PRO A CA 1
ATOM 801 C C . PRO A 1 106 ? 2.216 2.810 8.663 1.00 93.62 106 PRO A C 1
ATOM 803 O O . PRO A 1 106 ? 2.779 3.476 9.537 1.00 93.62 106 PRO A O 1
ATOM 806 N N . HIS A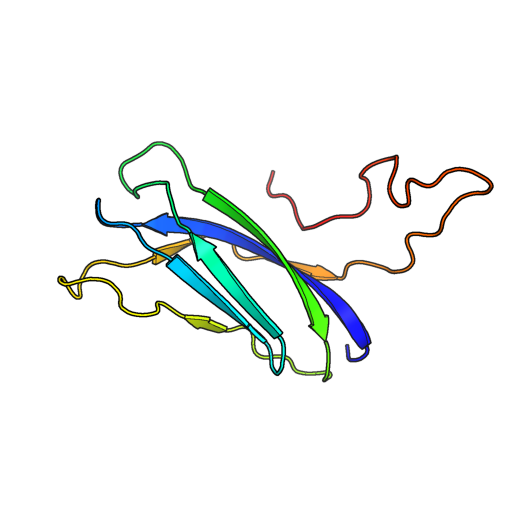 1 107 ? 2.583 1.556 8.405 1.00 93.69 107 HIS A N 1
ATOM 807 C CA . HIS A 1 107 ? 3.864 1.045 8.887 1.00 93.69 107 HIS A CA 1
ATOM 808 C C . HIS A 1 107 ? 4.997 1.761 8.146 1.00 93.69 107 HIS A C 1
ATOM 810 O O . HIS A 1 107 ? 4.882 1.980 6.940 1.00 93.69 107 HIS A O 1
ATOM 816 N N . VAL A 1 108 ? 6.056 2.113 8.871 1.00 90.81 108 VAL A N 1
ATOM 817 C CA . VAL A 1 108 ? 7.276 2.718 8.333 1.00 90.81 108 VAL A CA 1
ATOM 818 C C . VAL A 1 108 ? 8.409 1.751 8.643 1.00 90.81 108 VAL A C 1
ATOM 820 O O . VAL A 1 108 ? 8.563 1.346 9.797 1.00 90.81 108 VAL A O 1
ATOM 823 N N . PHE A 1 109 ? 9.147 1.357 7.611 1.00 83.19 109 PHE A N 1
ATOM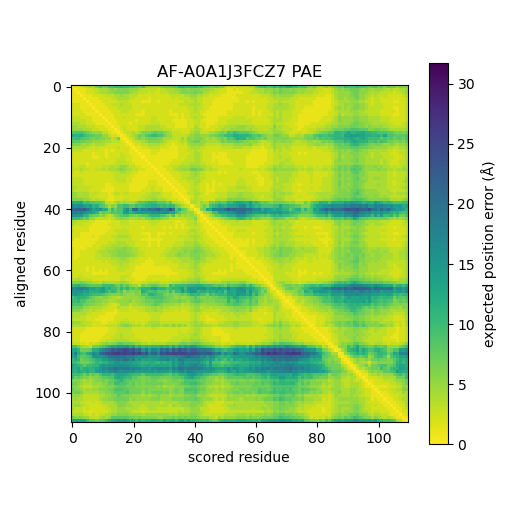 824 C CA . PHE A 1 109 ? 10.350 0.544 7.757 1.00 83.19 109 PHE A CA 1
ATOM 825 C C . PHE A 1 109 ? 11.510 1.438 8.212 1.00 83.19 109 PHE A C 1
ATOM 827 O O . PHE A 1 109 ? 11.577 2.600 7.807 1.00 83.19 109 PHE A O 1
ATOM 834 N N . ALA A 1 110 ? 12.349 0.913 9.106 1.00 76.12 110 ALA A N 1
ATOM 835 C CA . ALA A 1 110 ? 13.496 1.615 9.684 1.00 76.12 110 ALA A CA 1
ATOM 836 C C . ALA A 1 110 ? 14.749 1.479 8.815 1.00 76.12 110 ALA A C 1
ATOM 838 O O . ALA A 1 110 ? 14.883 0.421 8.160 1.00 76.12 110 ALA A O 1
#

pLDDT: mean 89.54, std 8.02, range [63.41, 98.0]

Foldseek 3Di:
DAFFKKKKKKWKAKQDDDWWWKWKDKVPDIDIGIWHHHPVDPGTDIDIDMDGHHDPDIDIDIDGPPPDPDPVIHMDIDDIDMGTQDDDLDADPPRPDSCVPVPTDHDDDD

Nearest PDB structures (foldseek):
  4kmq-assembly1_A  TM=6.848E-01  e=1.144E-01  Listeria monocytogenes EGD-e
  4kwu-assembly1_A  TM=6.920E-01  e=1.272E-01  Listeria monocytogenes EGD-e
  6d8g-assembly1_B  TM=5.654E-01  e=2.983E-01  Bacteroides uniformis str. 3978 T3 ii
  2w46-assembly2_B  TM=6.777E-01  e=9.625E-01  Cellvibrio japonicus
  6nzg-assembly1_B  TM=5.346E-01  e=3.893E-01  Bacteroides uniformis

Solvent-accessible surface area (backbone atoms only — not comparable to full-atom values): 6850 Å² total; per-residue (Å²): 91,53,77,41,40,35,22,41,22,30,33,33,21,19,68,46,95,65,90,40,55,40,34,41,34,41,91,96,48,72,51,77,41,80,42,84,34,38,63,91,47,103,62,58,39,78,48,71,52,75,48,70,32,87,38,70,76,76,66,78,42,81,39,74,81,69,89,58,92,53,88,89,47,50,78,45,75,44,77,76,44,78,35,77,47,82,80,76,72,53,64,61,83,90,42,88,58,45,61,83,80,62,84,75,66,66,70,76,86,130

InterPro domains:
  IPR006946 DUF642 L-galactono-1,4-lactone-responsive gene 2-like domain [PF04862] (2-83)
  IPR052437 Pectin Methylation Modulator [PTHR31265] (2-109)

Mean predicted aligned error: 5.2 Å

Radius of gyration: 16.37 Å; Cα contacts (8 Å, |Δi|>4): 219; chains: 1; bounding box: 35×37×44 Å

Sequence (110 aa):
KRGLVYSITFGATRTCAQDENIKVSVPGQANELPIQTVFSSDGGDTYAWAFKATSDLVKVTFHNPGVQEDRTCGPLLDVVAIKEILPPLRYSGENLVKNGGFEIGPHVFA

Organism: Noccaea caerulescens (NCBI:txid107243)

Secondary structure (DSSP, 8-state):
-TT-EEEEEEEEEESSSS-EEEEEEETTEEEEEEE--BTTSS--EEEEEEEE-SSSS---EEE-----SSTT--EEEEEEEEEEE-S----BTTB--S-TT--SSS----